Protein AF-A0A7W4YD95-F1 (afdb_monomer_lite)

Structure (mmCIF, N/CA/C/O backbone):
data_AF-A0A7W4YD95-F1
#
_entry.id   AF-A0A7W4YD95-F1
#
loop_
_atom_site.group_PDB
_atom_site.id
_atom_site.type_symbol
_atom_site.label_atom_id
_atom_site.label_alt_id
_atom_site.label_comp_id
_atom_site.label_asym_id
_atom_site.label_entity_id
_atom_site.label_seq_id
_atom_site.pdbx_PDB_ins_code
_atom_site.Cartn_x
_atom_site.Cartn_y
_atom_site.Cartn_z
_atom_site.occupancy
_atom_site.B_iso_or_equiv
_atom_site.auth_seq_id
_atom_site.auth_comp_id
_atom_site.auth_asym_id
_atom_site.auth_atom_id
_atom_site.pdbx_PDB_model_num
ATOM 1 N N . MET A 1 1 ? 13.224 -1.464 -5.354 1.00 65.88 1 MET A N 1
ATOM 2 C CA . MET A 1 1 ? 13.651 -1.887 -6.705 1.00 65.88 1 MET A CA 1
ATOM 3 C C . MET A 1 1 ? 14.655 -0.868 -7.204 1.00 65.88 1 MET A C 1
ATOM 5 O O . MET A 1 1 ? 14.430 0.313 -6.977 1.00 65.88 1 MET A O 1
ATOM 9 N N . ASP A 1 2 ? 15.768 -1.318 -7.774 1.00 82.62 2 ASP A N 1
ATOM 10 C CA . ASP A 1 2 ? 16.856 -0.445 -8.223 1.00 82.62 2 ASP A CA 1
ATOM 11 C C . ASP A 1 2 ? 16.557 0.071 -9.643 1.00 82.62 2 ASP A C 1
ATOM 13 O O . ASP A 1 2 ? 16.291 -0.732 -10.541 1.00 82.62 2 ASP A O 1
ATOM 17 N N . ARG A 1 3 ? 16.535 1.400 -9.820 1.00 85.12 3 ARG A N 1
ATOM 18 C CA . ARG A 1 3 ? 16.265 2.051 -11.111 1.00 85.12 3 ARG A CA 1
ATOM 19 C C . ARG A 1 3 ? 17.312 1.650 -12.141 1.00 85.12 3 ARG A C 1
ATOM 21 O O . ARG A 1 3 ? 16.942 1.356 -13.272 1.00 85.12 3 ARG A O 1
ATOM 28 N N . ASP A 1 4 ? 18.580 1.606 -11.743 1.00 85.94 4 ASP A N 1
ATOM 29 C CA . ASP A 1 4 ? 19.691 1.345 -12.657 1.00 85.94 4 ASP A CA 1
ATOM 30 C C . ASP A 1 4 ? 19.616 -0.099 -13.166 1.00 85.94 4 ASP A C 1
ATOM 32 O O . ASP A 1 4 ? 19.744 -0.354 -14.359 1.00 85.94 4 ASP A O 1
ATOM 36 N N . LEU A 1 5 ? 19.239 -1.039 -12.292 1.00 86.62 5 LEU A N 1
ATOM 37 C CA . LEU A 1 5 ? 19.007 -2.435 -12.672 1.00 86.62 5 LEU A CA 1
ATOM 38 C C . LEU A 1 5 ? 17.810 -2.608 -13.624 1.00 86.62 5 LEU A C 1
ATOM 40 O O . LEU A 1 5 ? 17.851 -3.450 -14.521 1.00 86.62 5 LEU A O 1
ATOM 44 N N . LEU A 1 6 ? 16.735 -1.835 -13.437 1.00 85.31 6 LEU A N 1
ATOM 45 C CA . LEU A 1 6 ? 15.601 -1.832 -14.366 1.00 85.31 6 LEU A CA 1
ATOM 46 C C . LEU A 1 6 ? 15.996 -1.222 -15.719 1.00 85.31 6 LEU A C 1
ATOM 48 O O . LEU A 1 6 ? 15.613 -1.754 -16.760 1.00 85.31 6 LEU A O 1
ATOM 52 N N . HIS A 1 7 ? 16.768 -0.138 -15.699 1.00 82.19 7 HIS A N 1
ATOM 53 C CA . HIS A 1 7 ? 17.261 0.534 -16.896 1.00 82.19 7 HIS A CA 1
ATOM 54 C C . HIS A 1 7 ? 18.146 -0.400 -17.731 1.00 82.19 7 HIS A C 1
ATOM 56 O O . HIS A 1 7 ? 17.900 -0.581 -18.925 1.00 82.19 7 HIS A O 1
ATOM 62 N N . ASP A 1 8 ? 19.097 -1.084 -17.089 1.00 87.50 8 ASP A N 1
ATOM 63 C CA . ASP A 1 8 ? 19.965 -2.078 -17.726 1.00 87.50 8 ASP A CA 1
ATOM 64 C C . ASP A 1 8 ? 19.151 -3.228 -18.345 1.00 87.50 8 ASP A C 1
ATOM 66 O O . ASP A 1 8 ? 19.371 -3.608 -19.497 1.00 87.50 8 ASP A O 1
ATOM 70 N N . ALA A 1 9 ? 18.133 -3.732 -17.639 1.00 86.12 9 ALA A N 1
ATOM 71 C CA . ALA A 1 9 ? 17.255 -4.778 -18.166 1.00 86.12 9 ALA A CA 1
ATOM 72 C C . ALA A 1 9 ? 16.442 -4.320 -19.395 1.00 86.12 9 ALA A C 1
ATOM 74 O O . ALA A 1 9 ? 16.184 -5.112 -20.309 1.00 86.12 9 ALA A O 1
ATOM 75 N N . LEU A 1 10 ? 16.029 -3.049 -19.441 1.00 85.38 10 LEU A N 1
ATOM 76 C CA . LEU A 1 10 ? 15.338 -2.473 -20.597 1.00 85.38 10 LEU A CA 1
ATOM 77 C C . LEU A 1 10 ? 16.287 -2.267 -21.788 1.00 85.38 10 LEU A C 1
ATOM 79 O O . LEU A 1 10 ? 15.873 -2.503 -22.928 1.00 85.38 10 LEU A O 1
ATOM 83 N N . ILE A 1 11 ? 17.548 -1.896 -21.537 1.00 84.75 11 ILE A N 1
ATOM 84 C CA . ILE A 1 11 ? 18.605 -1.837 -22.559 1.00 84.75 11 ILE A CA 1
ATOM 85 C C . ILE A 1 11 ? 18.818 -3.219 -23.182 1.00 84.75 11 ILE A C 1
ATOM 87 O O . ILE A 1 11 ? 18.770 -3.349 -24.410 1.00 84.75 11 ILE A O 1
ATOM 91 N N . ASP A 1 12 ? 19.000 -4.252 -22.357 1.00 88.88 12 ASP A N 1
ATOM 92 C CA . ASP A 1 12 ? 19.200 -5.628 -22.822 1.00 88.88 12 ASP A CA 1
ATOM 93 C C . ASP A 1 12 ? 18.016 -6.098 -23.684 1.00 88.88 12 ASP A C 1
ATOM 95 O O . ASP A 1 12 ? 18.200 -6.613 -24.791 1.00 88.88 12 ASP A O 1
ATOM 99 N N . LEU A 1 13 ? 16.783 -5.823 -23.243 1.00 86.56 13 LEU A N 1
ATOM 100 C CA . LEU A 1 13 ? 15.569 -6.163 -23.988 1.00 86.56 13 LEU A CA 1
ATOM 101 C C . LEU A 1 13 ? 15.471 -5.439 -25.345 1.00 86.56 13 LEU A C 1
ATOM 103 O O . LEU A 1 13 ? 15.028 -6.033 -26.336 1.00 86.56 13 LEU A O 1
ATOM 107 N N . ALA A 1 14 ? 15.851 -4.160 -25.409 1.00 83.19 14 ALA A N 1
ATOM 108 C CA . ALA A 1 14 ? 15.845 -3.379 -26.647 1.00 83.19 14 ALA A CA 1
ATOM 109 C C . ALA A 1 14 ? 16.887 -3.911 -27.649 1.00 83.19 14 ALA A C 1
ATOM 111 O O . ALA A 1 14 ? 16.573 -4.099 -28.834 1.00 83.19 14 ALA A O 1
ATOM 112 N N . CYS A 1 15 ? 18.086 -4.238 -27.155 1.00 84.94 15 CYS A N 1
ATOM 113 C CA . CYS A 1 15 ? 19.157 -4.875 -27.918 1.00 84.94 15 CYS A CA 1
ATOM 114 C C . CYS A 1 15 ? 18.724 -6.234 -28.489 1.00 84.94 15 CYS A C 1
ATOM 116 O O . CYS A 1 15 ? 18.849 -6.457 -29.699 1.00 84.94 15 CYS A O 1
ATOM 118 N N . ASP A 1 16 ? 18.132 -7.102 -27.663 1.00 88.12 16 ASP A N 1
ATOM 119 C CA . ASP A 1 16 ? 17.630 -8.422 -28.072 1.00 88.12 16 ASP A CA 1
ATOM 120 C C . ASP A 1 16 ? 16.567 -8.327 -29.172 1.00 88.12 16 ASP A C 1
ATOM 122 O O . ASP A 1 16 ? 16.550 -9.108 -30.130 1.00 88.12 16 ASP A O 1
ATOM 126 N N . ARG A 1 17 ? 15.695 -7.317 -29.088 1.00 83.94 17 ARG A N 1
ATOM 127 C CA . ARG A 1 17 ? 14.655 -7.052 -30.093 1.00 83.94 17 ARG A CA 1
ATOM 128 C C . ARG A 1 17 ? 15.145 -6.254 -31.296 1.00 83.94 17 ARG A C 1
ATOM 130 O O . ARG A 1 17 ? 14.327 -5.887 -32.141 1.00 83.94 17 ARG A O 1
ATOM 137 N N . ARG A 1 18 ? 16.452 -5.981 -31.400 1.00 82.06 18 ARG A N 1
ATOM 138 C CA . ARG A 1 18 ? 17.066 -5.154 -32.457 1.00 82.06 18 ARG A CA 1
ATOM 139 C C . ARG A 1 18 ? 16.351 -3.814 -32.643 1.00 82.06 18 ARG A C 1
ATOM 141 O O . ARG A 1 18 ? 16.255 -3.300 -33.757 1.00 82.06 18 ARG A O 1
ATOM 148 N N 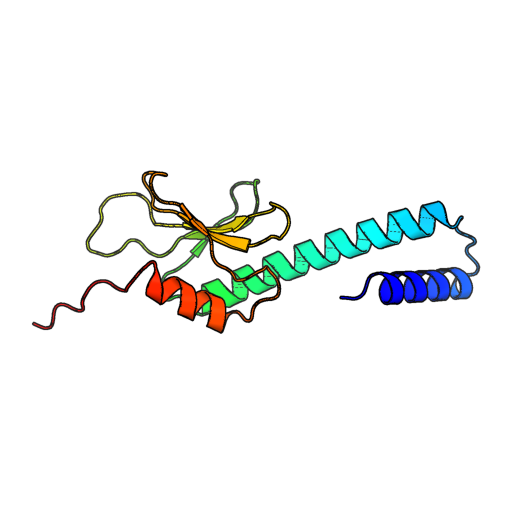. THR A 1 19 ? 15.809 -3.276 -31.556 1.00 82.06 19 THR A N 1
ATOM 149 C CA . THR A 1 19 ? 15.105 -1.999 -31.544 1.00 82.06 19 THR A CA 1
ATOM 150 C C . THR A 1 19 ? 16.050 -0.969 -30.955 1.00 82.06 19 THR A C 1
ATOM 152 O O . THR A 1 19 ? 16.484 -1.106 -29.818 1.00 82.06 19 THR A O 1
ATOM 155 N N . TYR A 1 20 ? 16.391 0.055 -31.734 1.00 79.06 20 TYR A N 1
ATOM 156 C CA . TYR A 1 20 ? 17.197 1.158 -31.226 1.00 79.06 20 TYR A CA 1
ATOM 157 C C . TYR A 1 20 ? 16.276 2.212 -30.616 1.00 79.06 20 TYR A C 1
ATOM 159 O O . TYR A 1 20 ? 15.527 2.873 -31.339 1.00 79.06 20 TYR A O 1
ATOM 167 N N . LEU A 1 21 ? 16.331 2.353 -29.295 1.00 80.38 21 LEU A N 1
ATOM 168 C CA . LEU A 1 21 ? 15.689 3.447 -28.578 1.00 80.38 21 LEU A CA 1
ATOM 169 C C . LEU A 1 21 ? 16.760 4.483 -28.212 1.00 80.38 21 LEU A C 1
ATOM 171 O O . LEU A 1 21 ? 17.825 4.103 -27.728 1.00 80.38 21 LEU A O 1
ATOM 175 N N . PRO A 1 22 ? 16.520 5.782 -28.453 1.00 88.62 22 PRO A N 1
ATOM 176 C CA . PRO A 1 22 ? 17.366 6.828 -27.895 1.00 88.62 22 PRO A CA 1
ATOM 177 C C . PRO A 1 22 ? 17.422 6.741 -26.360 1.00 88.62 22 PRO A C 1
ATOM 179 O O . PRO A 1 22 ? 16.420 6.404 -25.737 1.00 88.62 22 PRO A O 1
ATOM 182 N N . GLU A 1 23 ? 18.552 7.114 -25.757 1.00 85.56 23 GLU A N 1
ATOM 183 C CA . GLU A 1 23 ? 18.782 7.061 -24.298 1.00 85.56 23 GLU A CA 1
ATOM 184 C C . GLU A 1 23 ? 17.678 7.763 -23.490 1.00 85.56 23 GLU A C 1
ATOM 186 O O . GLU A 1 23 ? 17.097 7.158 -22.601 1.00 85.56 23 GLU A O 1
ATOM 191 N N . HIS A 1 24 ? 17.268 8.970 -23.892 1.00 87.62 24 HIS A N 1
ATOM 192 C CA . HIS A 1 24 ? 16.168 9.686 -23.230 1.00 87.62 24 HIS A CA 1
ATOM 193 C C . HIS A 1 24 ? 14.828 8.928 -23.263 1.00 87.62 24 HIS A C 1
ATOM 195 O O . HIS A 1 24 ? 14.036 9.041 -22.338 1.00 87.62 24 HIS A O 1
ATOM 201 N N . VAL A 1 25 ? 14.569 8.131 -24.307 1.00 88.19 25 VAL A N 1
ATOM 202 C CA . VAL A 1 25 ? 13.359 7.295 -24.384 1.00 88.19 25 VAL A CA 1
ATOM 203 C C . VAL A 1 25 ? 13.471 6.099 -23.442 1.00 88.19 25 VAL A C 1
ATOM 205 O O . VAL A 1 25 ? 12.466 5.665 -22.886 1.00 88.19 25 VAL A O 1
ATOM 208 N N . LEU A 1 26 ? 14.677 5.552 -23.264 1.00 86.06 26 LEU A N 1
ATOM 209 C CA . LEU A 1 26 ? 14.930 4.493 -22.288 1.00 86.06 26 LEU A CA 1
ATOM 210 C C . LEU A 1 26 ? 14.797 5.016 -20.858 1.00 86.06 26 LEU A C 1
ATOM 212 O O . LEU A 1 26 ? 14.216 4.320 -20.031 1.00 86.06 26 LEU A O 1
ATOM 216 N N . ASP A 1 27 ? 15.267 6.231 -20.577 1.00 86.44 27 ASP A N 1
ATOM 217 C CA . ASP A 1 27 ? 15.068 6.898 -19.288 1.00 86.44 27 ASP A CA 1
ATOM 218 C C . ASP A 1 27 ? 13.583 7.104 -18.987 1.00 86.44 27 ASP A C 1
ATOM 220 O O . ASP A 1 27 ? 13.101 6.604 -17.971 1.00 86.44 27 ASP A O 1
ATOM 224 N N . ASP A 1 28 ? 12.840 7.729 -19.906 1.00 90.25 28 ASP A N 1
ATOM 225 C CA . ASP A 1 28 ? 11.398 7.954 -19.749 1.00 90.25 28 ASP A CA 1
ATOM 226 C C . ASP A 1 28 ? 10.637 6.630 -19.562 1.00 90.25 28 ASP A C 1
ATOM 228 O O . ASP A 1 28 ? 9.728 6.525 -18.738 1.00 90.25 28 ASP A O 1
ATOM 232 N N . LEU A 1 29 ? 11.011 5.588 -20.315 1.00 86.88 29 LEU A N 1
ATOM 233 C CA . LEU A 1 29 ? 10.407 4.264 -20.185 1.00 86.88 29 LEU A CA 1
ATOM 234 C C . LEU A 1 29 ? 10.759 3.606 -18.848 1.00 86.88 29 LEU A C 1
ATOM 236 O O . LEU A 1 29 ? 9.907 2.944 -18.260 1.00 86.88 29 LEU A O 1
ATOM 240 N N . THR A 1 30 ? 11.990 3.775 -18.372 1.00 87.38 30 THR A N 1
ATOM 241 C CA . THR A 1 30 ? 12.433 3.257 -17.072 1.00 87.38 30 THR A CA 1
ATOM 242 C C . THR A 1 30 ? 11.628 3.894 -15.958 1.00 87.38 30 THR A C 1
ATOM 244 O O . THR A 1 30 ? 11.074 3.173 -15.132 1.00 87.38 30 THR A O 1
ATOM 247 N N . ASP A 1 31 ? 11.514 5.220 -15.972 1.00 87.56 31 ASP A N 1
ATOM 248 C CA . ASP A 1 31 ? 10.758 5.966 -14.972 1.00 87.56 31 ASP A CA 1
ATOM 249 C C . ASP A 1 31 ? 9.271 5.582 -15.032 1.00 87.56 31 ASP A C 1
ATOM 251 O O . ASP A 1 31 ? 8.663 5.286 -14.006 1.00 87.56 31 ASP A O 1
ATOM 255 N N . HIS A 1 32 ? 8.703 5.433 -16.234 1.00 87.06 32 HIS A N 1
ATOM 256 C CA . HIS A 1 32 ? 7.321 4.983 -16.394 1.00 87.06 32 HIS A CA 1
ATOM 257 C C . HIS A 1 32 ? 7.081 3.558 -15.868 1.00 87.06 32 HIS A C 1
ATOM 259 O O . HIS A 1 32 ? 6.095 3.300 -15.176 1.00 87.06 32 HIS A O 1
ATOM 265 N N . VAL A 1 33 ? 7.964 2.606 -16.183 1.00 87.38 33 VAL A N 1
ATOM 266 C CA . VAL A 1 33 ? 7.849 1.225 -15.689 1.00 87.38 33 VAL A CA 1
ATOM 267 C C . VAL A 1 33 ? 8.048 1.177 -14.174 1.00 87.38 33 VAL A C 1
ATOM 269 O O . VAL A 1 33 ? 7.343 0.434 -13.489 1.00 87.38 33 VAL A O 1
ATOM 272 N N . LEU A 1 34 ? 8.963 1.988 -13.640 1.00 85.00 34 LEU A N 1
ATOM 273 C CA . LEU A 1 34 ? 9.180 2.139 -12.206 1.00 85.00 34 LEU A CA 1
ATOM 274 C C . LEU A 1 34 ? 7.908 2.643 -11.511 1.00 85.00 34 LEU A C 1
ATOM 276 O O . LEU A 1 34 ? 7.483 2.029 -10.534 1.00 85.00 34 LEU A O 1
ATOM 280 N N . ASP A 1 35 ? 7.256 3.673 -12.051 1.00 85.31 35 ASP A N 1
ATOM 281 C CA . ASP A 1 35 ? 5.995 4.211 -11.527 1.00 85.31 35 ASP A CA 1
ATOM 282 C C . ASP A 1 35 ? 4.871 3.166 -11.527 1.00 85.31 35 ASP A C 1
ATOM 284 O O . ASP A 1 35 ? 4.143 3.022 -10.538 1.00 85.31 35 ASP A O 1
ATOM 288 N N . VAL A 1 36 ? 4.743 2.386 -12.607 1.00 86.50 36 VAL A N 1
ATOM 289 C CA . VAL A 1 36 ? 3.752 1.300 -12.703 1.00 86.50 36 VAL A CA 1
ATOM 290 C C . VAL A 1 36 ? 4.020 0.221 -11.656 1.00 86.50 36 VAL A C 1
ATOM 292 O O . VAL A 1 36 ? 3.093 -0.224 -10.979 1.00 86.50 36 VAL A O 1
ATOM 295 N N . LEU A 1 37 ? 5.277 -0.192 -11.488 1.00 85.69 37 LEU A N 1
ATOM 296 C CA . LEU A 1 37 ? 5.655 -1.228 -10.526 1.00 85.69 37 LEU A CA 1
ATOM 297 C C . LEU A 1 37 ? 5.509 -0.750 -9.076 1.00 85.69 37 LEU A C 1
ATOM 299 O O . LEU A 1 37 ? 5.051 -1.518 -8.230 1.00 85.69 37 LEU A O 1
ATOM 303 N N . ILE A 1 38 ? 5.826 0.515 -8.789 1.00 83.75 38 ILE A N 1
ATOM 304 C CA . ILE A 1 38 ? 5.554 1.138 -7.488 1.00 83.75 38 ILE A CA 1
ATOM 305 C C . ILE A 1 38 ? 4.048 1.158 -7.232 1.00 83.75 38 ILE A C 1
ATOM 307 O O . ILE A 1 38 ? 3.610 0.746 -6.161 1.00 83.75 38 ILE A O 1
ATOM 311 N N . THR A 1 39 ? 3.242 1.575 -8.209 1.00 84.19 39 THR A N 1
ATOM 312 C CA . THR A 1 39 ? 1.777 1.613 -8.079 1.00 84.19 39 THR A CA 1
ATOM 313 C C . THR A 1 39 ? 1.201 0.221 -7.818 1.00 84.19 39 THR A C 1
ATOM 315 O O . THR A 1 39 ? 0.417 0.050 -6.887 1.00 84.19 39 THR A O 1
ATOM 318 N N . ALA A 1 40 ? 1.636 -0.790 -8.574 1.00 86.94 40 ALA A N 1
ATOM 319 C CA . ALA A 1 40 ? 1.224 -2.176 -8.366 1.00 86.94 40 ALA A CA 1
ATOM 320 C C . ALA A 1 40 ? 1.598 -2.664 -6.960 1.00 86.94 40 ALA A C 1
ATOM 322 O O . ALA A 1 40 ? 0.743 -3.162 -6.232 1.00 86.94 40 ALA A O 1
ATOM 323 N N . ARG A 1 41 ? 2.842 -2.423 -6.523 1.00 85.88 41 ARG A N 1
ATOM 324 C CA . ARG A 1 41 ? 3.277 -2.822 -5.180 1.00 85.88 41 ARG A CA 1
ATOM 325 C C . ARG A 1 41 ? 2.508 -2.095 -4.077 1.00 85.88 41 ARG A C 1
ATOM 327 O O . ARG A 1 41 ? 2.224 -2.699 -3.048 1.00 85.88 41 ARG A O 1
ATOM 334 N N . ARG A 1 42 ? 2.153 -0.823 -4.276 1.00 86.56 42 ARG A N 1
ATOM 335 C CA . ARG A 1 42 ? 1.323 -0.055 -3.335 1.00 86.56 42 ARG A CA 1
ATOM 336 C C . ARG A 1 42 ? -0.075 -0.645 -3.183 1.00 86.56 42 ARG A C 1
ATOM 338 O O . ARG A 1 42 ? -0.599 -0.667 -2.072 1.00 86.56 42 ARG A O 1
ATOM 345 N N . ILE A 1 43 ? -0.671 -1.117 -4.274 1.00 88.19 43 ILE A N 1
ATOM 346 C CA . ILE A 1 43 ? -1.957 -1.815 -4.229 1.00 88.19 43 ILE A CA 1
ATOM 347 C C . ILE A 1 43 ? -1.793 -3.136 -3.469 1.00 88.19 43 ILE A C 1
ATOM 349 O O . ILE A 1 43 ? -2.527 -3.365 -2.511 1.00 88.19 43 ILE A O 1
ATOM 353 N N . ASP A 1 44 ? -0.787 -3.944 -3.818 1.00 90.62 44 ASP A N 1
ATOM 354 C CA . ASP A 1 44 ? -0.540 -5.243 -3.178 1.00 90.62 44 ASP A CA 1
ATOM 355 C C . ASP A 1 44 ? -0.339 -5.109 -1.664 1.00 90.62 44 ASP A C 1
ATOM 357 O O . ASP A 1 44 ? -1.021 -5.774 -0.890 1.00 90.62 44 ASP A O 1
ATOM 361 N N . VAL A 1 45 ? 0.531 -4.196 -1.218 1.00 90.38 45 VAL A N 1
ATOM 362 C CA . VAL A 1 45 ? 0.774 -3.993 0.220 1.00 90.38 45 VAL A CA 1
ATOM 363 C C . VAL A 1 45 ? -0.475 -3.468 0.939 1.00 90.38 45 VAL A C 1
ATOM 365 O O . VAL A 1 45 ? -0.701 -3.797 2.099 1.00 90.38 45 VAL A O 1
ATOM 368 N N . THR A 1 46 ? -1.325 -2.686 0.264 1.00 92.00 46 THR A N 1
ATOM 369 C CA . THR A 1 46 ? -2.592 -2.208 0.843 1.00 92.00 46 THR A CA 1
ATOM 370 C C . THR A 1 46 ? -3.568 -3.355 1.069 1.00 92.00 46 THR A C 1
ATOM 372 O O . THR A 1 46 ? -4.192 -3.427 2.128 1.00 92.00 46 THR A O 1
ATOM 375 N N . LEU A 1 47 ? -3.653 -4.287 0.118 1.00 92.81 47 LEU A N 1
ATOM 376 C CA . LEU A 1 47 ? -4.444 -5.508 0.260 1.00 92.81 47 LEU A CA 1
ATOM 377 C C . LEU A 1 47 ? -3.883 -6.409 1.373 1.00 92.81 47 LEU A C 1
ATOM 379 O O . LEU A 1 47 ? -4.635 -6.829 2.248 1.00 92.81 47 LEU A O 1
ATOM 383 N N . GLU A 1 48 ? -2.565 -6.630 1.399 1.00 94.62 48 GLU A N 1
ATOM 384 C CA . GLU A 1 48 ? -1.891 -7.434 2.431 1.00 94.62 48 GLU A CA 1
ATOM 385 C C . GLU A 1 48 ? -2.113 -6.865 3.846 1.00 94.62 48 GLU A C 1
ATOM 387 O O . GLU A 1 48 ? -2.344 -7.618 4.791 1.00 94.62 48 GLU A O 1
ATOM 392 N N . VAL A 1 49 ? -2.070 -5.538 4.017 1.00 94.06 49 VAL A N 1
ATOM 393 C CA . VAL A 1 49 ? -2.357 -4.891 5.308 1.00 94.06 49 VAL A CA 1
ATOM 394 C C . VAL A 1 49 ? -3.826 -5.059 5.695 1.00 94.06 49 VAL A C 1
ATOM 396 O O . VAL A 1 49 ? -4.114 -5.350 6.856 1.00 94.06 49 VAL A O 1
ATOM 399 N N . ALA A 1 50 ? -4.757 -4.902 4.751 1.00 92.81 50 ALA A N 1
ATOM 400 C CA . ALA A 1 50 ? -6.183 -5.074 5.019 1.00 92.81 50 ALA A CA 1
ATOM 401 C C . ALA A 1 50 ? -6.525 -6.511 5.449 1.00 92.81 50 ALA A C 1
ATOM 403 O O . ALA A 1 50 ? -7.291 -6.688 6.396 1.00 92.81 50 ALA A O 1
ATOM 404 N N . ASP A 1 51 ? -5.900 -7.524 4.841 1.00 94.19 51 ASP A N 1
ATOM 405 C CA . ASP A 1 51 ? -6.082 -8.939 5.203 1.00 94.19 51 ASP A CA 1
ATOM 406 C C . ASP A 1 51 ? -5.679 -9.247 6.657 1.00 94.19 51 ASP A C 1
ATOM 408 O O . ASP A 1 51 ? -6.205 -10.172 7.284 1.00 94.19 51 ASP A O 1
ATOM 412 N N . LEU A 1 52 ? -4.764 -8.457 7.224 1.00 93.38 52 LEU A N 1
ATOM 413 C CA . LEU A 1 52 ? -4.322 -8.581 8.613 1.00 93.38 52 LEU A CA 1
ATOM 414 C C . LEU A 1 52 ? -5.208 -7.814 9.609 1.00 93.38 52 LEU A C 1
ATOM 416 O O . LEU A 1 52 ? -5.024 -7.965 10.821 1.00 93.38 52 LEU A O 1
ATOM 420 N N . LEU A 1 53 ? -6.153 -6.998 9.136 1.00 90.19 53 LEU A N 1
ATOM 421 C CA . LEU A 1 53 ? -6.993 -6.127 9.956 1.00 90.19 53 LEU A CA 1
ATOM 422 C C . LEU A 1 53 ? -8.441 -6.645 10.000 1.00 90.19 53 LEU A C 1
ATOM 424 O O . LEU A 1 53 ? -9.199 -6.484 9.043 1.00 90.19 53 LEU A O 1
ATOM 428 N N . PRO A 1 54 ? -8.885 -7.247 11.122 1.00 86.19 54 PRO A N 1
ATOM 429 C CA . PRO A 1 54 ? -10.219 -7.827 11.211 1.00 86.19 54 PRO A CA 1
ATOM 430 C C . PRO A 1 54 ? -11.327 -6.793 10.983 1.00 86.19 54 PRO A C 1
ATOM 432 O O . PRO A 1 54 ? -11.425 -5.802 11.704 1.00 86.19 54 PRO A O 1
ATOM 435 N N . GLY A 1 55 ? -12.197 -7.068 10.010 1.00 84.44 55 GLY A N 1
ATOM 436 C CA . GLY A 1 55 ? -13.336 -6.211 9.671 1.00 84.44 55 GLY A CA 1
ATOM 437 C C . GLY A 1 55 ? -12.982 -4.984 8.830 1.00 84.44 55 GLY A C 1
ATOM 438 O O . GLY A 1 55 ? -13.881 -4.202 8.530 1.00 84.44 55 GLY A O 1
ATOM 439 N N . ALA A 1 56 ? -11.712 -4.809 8.457 1.00 89.81 56 ALA A N 1
ATOM 440 C CA . ALA A 1 56 ? -11.313 -3.747 7.555 1.00 89.81 56 ALA A CA 1
ATOM 441 C C . ALA A 1 56 ? -11.788 -4.017 6.120 1.00 89.81 56 ALA A C 1
ATOM 443 O O . ALA A 1 56 ? -11.962 -5.168 5.712 1.00 89.81 56 ALA A O 1
ATOM 444 N N . ALA A 1 57 ? -11.990 -2.950 5.353 1.00 90.25 57 ALA A N 1
ATOM 445 C CA . ALA A 1 57 ? -12.360 -3.026 3.945 1.00 90.25 57 ALA A CA 1
ATOM 446 C C . ALA A 1 57 ? -11.468 -2.103 3.117 1.00 90.25 57 ALA A C 1
ATOM 448 O O . ALA A 1 57 ? -11.169 -0.991 3.537 1.00 90.25 57 ALA A O 1
ATOM 449 N N . VAL A 1 58 ? -11.060 -2.553 1.932 1.00 91.75 58 VAL A N 1
ATOM 450 C CA . VAL A 1 58 ? -10.348 -1.695 0.978 1.00 91.75 58 VAL A CA 1
ATOM 451 C C . VAL A 1 58 ? -11.365 -0.948 0.125 1.00 91.75 58 VAL A C 1
ATOM 453 O O . VAL A 1 58 ? -12.279 -1.558 -0.434 1.00 91.75 58 VAL A O 1
ATOM 456 N N . VAL A 1 59 ? -11.193 0.365 0.029 1.00 90.56 59 VAL A N 1
ATOM 457 C CA . VAL A 1 59 ? -12.037 1.281 -0.739 1.00 90.56 59 VAL A CA 1
ATOM 458 C C . VAL A 1 59 ? -11.157 2.073 -1.701 1.00 90.56 59 VAL A C 1
ATOM 460 O O . VAL A 1 59 ? -10.016 2.395 -1.386 1.00 90.56 59 VAL A O 1
ATOM 463 N N . ASP A 1 60 ? -11.685 2.369 -2.885 1.00 87.56 60 ASP A N 1
ATOM 464 C CA . ASP A 1 60 ? -11.048 3.222 -3.887 1.00 87.56 60 ASP A CA 1
ATOM 465 C C . ASP A 1 60 ? -12.046 4.310 -4.300 1.00 87.56 60 ASP A C 1
ATOM 467 O O . ASP A 1 60 ? -13.114 4.015 -4.845 1.00 87.56 60 ASP A O 1
ATOM 471 N N . ASP A 1 61 ? -11.719 5.564 -3.991 1.00 81.38 61 ASP A N 1
ATOM 472 C CA . ASP A 1 61 ? -12.525 6.747 -4.315 1.00 81.38 61 ASP A CA 1
ATOM 473 C C . ASP A 1 61 ? -12.039 7.483 -5.579 1.00 81.38 61 ASP A C 1
ATOM 475 O O . ASP A 1 61 ? -12.578 8.533 -5.941 1.00 81.38 61 ASP A O 1
ATOM 479 N N . GLY A 1 62 ? -11.038 6.930 -6.274 1.00 79.38 62 GLY A N 1
ATOM 480 C CA . GLY A 1 62 ? -10.396 7.530 -7.439 1.00 79.38 62 GLY A CA 1
ATOM 481 C C . GLY A 1 62 ? -9.168 8.392 -7.125 1.00 79.38 62 GLY A C 1
ATOM 482 O O . GLY A 1 62 ? -8.472 8.779 -8.065 1.00 79.38 62 GLY A O 1
ATOM 483 N N . ALA A 1 63 ? -8.866 8.676 -5.851 1.00 77.81 63 ALA A N 1
ATOM 484 C CA . ALA A 1 63 ? -7.589 9.265 -5.430 1.00 77.81 63 ALA A CA 1
ATOM 485 C C . ALA A 1 63 ? -6.534 8.199 -5.076 1.00 77.81 63 ALA A C 1
ATOM 487 O O . ALA A 1 63 ? -5.351 8.518 -4.949 1.00 77.81 63 ALA A O 1
ATOM 488 N N . GLY A 1 64 ? -6.955 6.940 -4.949 1.00 80.19 64 GLY A N 1
ATOM 489 C CA . GLY A 1 64 ? -6.118 5.792 -4.624 1.00 80.19 64 GLY A CA 1
ATOM 490 C C . GLY A 1 64 ? -6.767 4.910 -3.554 1.00 80.19 64 GLY A C 1
ATOM 491 O O . GLY A 1 64 ? -7.693 5.342 -2.866 1.00 80.19 64 GLY A O 1
ATOM 492 N N . PRO A 1 65 ? -6.286 3.667 -3.387 1.00 88.88 65 PRO A N 1
ATOM 493 C CA . PRO A 1 65 ? -6.863 2.755 -2.417 1.00 88.88 65 PRO A CA 1
ATOM 494 C C . PRO A 1 65 ? -6.546 3.191 -0.982 1.00 88.88 65 PRO A C 1
ATOM 496 O O . PRO A 1 65 ? -5.414 3.559 -0.648 1.00 88.88 65 PRO A O 1
ATOM 499 N N . TYR A 1 66 ? -7.541 3.072 -0.115 1.00 91.31 66 TYR A N 1
ATOM 500 C CA . TYR A 1 66 ? -7.413 3.206 1.329 1.00 91.31 66 TYR A CA 1
ATOM 501 C C . TYR A 1 66 ? -8.155 2.074 2.040 1.00 91.31 66 TYR A C 1
ATOM 503 O O . TYR A 1 66 ? -8.930 1.330 1.443 1.00 91.31 66 TYR A O 1
ATOM 511 N N . ILE A 1 67 ? -7.878 1.917 3.327 1.00 93.19 67 ILE A N 1
ATOM 512 C CA . ILE A 1 67 ? -8.446 0.885 4.183 1.00 93.19 67 ILE A CA 1
ATOM 513 C C . ILE A 1 67 ? -9.382 1.566 5.175 1.00 93.19 67 ILE A C 1
ATOM 515 O O . ILE A 1 67 ? -8.927 2.317 6.038 1.00 93.19 67 ILE A O 1
ATOM 519 N N . ASP A 1 68 ? -10.672 1.268 5.084 1.00 91.44 68 ASP A N 1
ATOM 520 C CA . ASP A 1 68 ? -11.635 1.551 6.139 1.00 91.44 68 ASP A CA 1
ATOM 521 C C . ASP A 1 68 ? -11.371 0.603 7.302 1.00 91.44 68 ASP A C 1
ATOM 523 O O . ASP A 1 68 ? -11.550 -0.613 7.203 1.00 91.44 68 ASP A O 1
ATOM 527 N N . LEU A 1 69 ? -10.932 1.161 8.423 1.00 87.50 69 LEU A N 1
ATOM 528 C CA . LEU A 1 69 ? -10.769 0.434 9.669 1.00 87.50 69 LEU A CA 1
ATOM 529 C C . LEU A 1 69 ? -12.161 0.325 10.287 1.00 87.50 69 LEU A C 1
ATOM 531 O O . LEU A 1 69 ? -12.756 1.351 10.611 1.00 87.50 69 LEU A O 1
ATOM 535 N N . ALA A 1 70 ? -12.696 -0.899 10.377 1.00 73.31 70 ALA A N 1
ATOM 536 C CA . ALA A 1 70 ? -14.075 -1.197 10.775 1.00 73.31 70 ALA A CA 1
ATOM 537 C C . ALA A 1 70 ? -14.638 -0.218 11.823 1.00 73.31 70 ALA A C 1
ATOM 539 O O . ALA A 1 70 ? -13.929 0.109 12.784 1.00 73.31 70 ALA A O 1
ATOM 540 N N . PRO A 1 71 ? -15.917 0.197 11.719 1.00 57.88 71 PRO A N 1
ATOM 541 C CA . PRO A 1 71 ? -16.522 1.039 12.737 1.00 57.88 71 PRO A CA 1
ATOM 542 C C . PRO A 1 71 ? -16.378 0.344 14.089 1.00 57.88 71 PRO A C 1
ATOM 544 O O . PRO A 1 71 ? -16.867 -0.768 14.307 1.00 57.88 71 PRO A O 1
ATOM 547 N N . SER A 1 72 ? -15.656 0.995 15.001 1.00 51.88 72 SER A N 1
ATOM 548 C CA . SER A 1 72 ? -15.634 0.570 16.391 1.00 51.88 72 SER A CA 1
ATOM 549 C C . SER A 1 72 ? -17.089 0.470 16.853 1.00 51.88 72 SER A C 1
ATOM 551 O O . SER A 1 72 ? -17.842 1.419 16.628 1.00 51.88 72 SER A O 1
ATOM 553 N N . PRO A 1 73 ? -17.512 -0.606 17.542 1.00 49.88 73 PRO A N 1
ATOM 554 C CA . PRO A 1 73 ? -18.885 -0.734 18.042 1.00 49.88 73 PRO A CA 1
ATOM 555 C C . PRO A 1 73 ? -19.291 0.392 19.016 1.00 49.88 73 PRO A C 1
ATOM 557 O O . PRO A 1 73 ? -20.426 0.431 19.478 1.00 49.88 73 PRO A O 1
ATOM 560 N N . ALA A 1 74 ? -18.361 1.290 19.352 1.00 46.84 74 ALA A N 1
ATOM 561 C CA . ALA A 1 74 ? -18.559 2.475 20.166 1.00 46.84 74 ALA A CA 1
ATOM 562 C C . ALA A 1 74 ? -18.782 3.786 19.372 1.00 46.84 74 ALA A C 1
ATOM 564 O O . ALA A 1 74 ? -18.869 4.833 20.013 1.00 46.84 74 ALA A O 1
ATOM 565 N N . ARG A 1 75 ? -18.824 3.783 18.028 1.00 53.94 75 ARG A N 1
ATOM 566 C CA . ARG A 1 75 ? -18.952 5.011 17.212 1.00 53.94 75 ARG A CA 1
ATOM 567 C C . ARG A 1 75 ? -20.020 4.878 16.115 1.00 53.94 75 ARG A C 1
ATOM 569 O O . ARG A 1 75 ? -19.989 3.920 15.354 1.00 53.94 75 ARG A O 1
ATOM 576 N N . ASP A 1 76 ? -20.913 5.870 16.039 1.00 57.47 76 ASP A N 1
ATOM 577 C CA . ASP A 1 76 ? -21.955 6.032 15.000 1.00 57.47 76 ASP A CA 1
ATOM 578 C C . ASP A 1 76 ? -21.461 6.828 13.764 1.00 57.47 76 ASP A C 1
ATOM 580 O O . ASP A 1 76 ? -22.215 7.030 12.812 1.00 57.47 76 ASP A O 1
ATOM 584 N N . ASP A 1 77 ? -20.208 7.298 13.774 1.00 66.56 77 ASP A N 1
ATOM 585 C CA . ASP A 1 77 ? -19.608 8.115 12.709 1.00 66.56 77 ASP A CA 1
ATOM 586 C C . ASP A 1 77 ? -18.928 7.262 11.616 1.00 66.56 77 ASP A C 1
ATOM 588 O O . ASP A 1 77 ? -18.834 6.037 11.725 1.00 66.56 77 ASP A O 1
ATOM 592 N N . ALA A 1 78 ? -18.429 7.916 10.556 1.00 73.19 78 ALA A N 1
ATOM 593 C CA . ALA A 1 78 ? -17.625 7.269 9.513 1.00 73.19 78 ALA A CA 1
ATOM 594 C C . ALA A 1 78 ? -16.434 6.478 10.115 1.00 73.19 78 ALA A C 1
ATOM 596 O O . ALA A 1 78 ? -15.964 6.803 11.210 1.00 73.19 78 ALA A O 1
ATOM 597 N N . PRO A 1 79 ? -15.938 5.422 9.448 1.00 80.50 79 PRO A N 1
ATOM 598 C CA . PRO A 1 79 ? -14.783 4.674 9.934 1.00 80.50 79 PRO A CA 1
ATOM 599 C C . PRO A 1 79 ? -13.486 5.500 9.825 1.00 80.50 79 PRO A C 1
ATOM 601 O O . PRO A 1 79 ? -13.342 6.318 8.913 1.00 80.50 79 PRO A O 1
ATOM 604 N N . PRO A 1 80 ? -12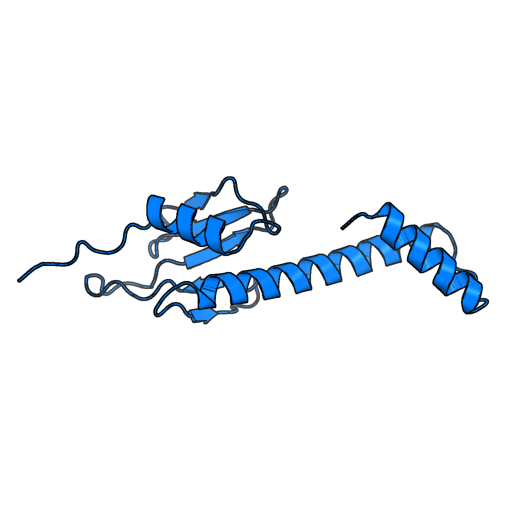.515 5.308 10.735 1.00 87.88 80 PRO A N 1
ATOM 605 C CA . PRO A 1 80 ? -11.151 5.776 10.528 1.00 87.88 80 PRO A CA 1
ATOM 606 C C . PRO A 1 80 ? -10.534 5.119 9.293 1.00 87.88 80 PRO A C 1
ATOM 608 O O . PRO A 1 80 ? -10.804 3.956 8.996 1.00 87.88 80 PRO A O 1
ATOM 611 N N . MET A 1 81 ? -9.656 5.844 8.612 1.00 91.38 81 MET A N 1
ATOM 612 C CA . MET A 1 81 ? -9.049 5.394 7.363 1.00 91.38 81 MET A CA 1
ATOM 613 C C . MET A 1 81 ? -7.542 5.221 7.526 1.00 91.38 81 MET A C 1
ATOM 615 O O . MET A 1 81 ? -6.870 6.047 8.149 1.00 91.38 81 MET A O 1
ATOM 619 N N . LEU A 1 82 ? -6.991 4.184 6.907 1.00 93.19 82 LEU A N 1
ATOM 620 C CA . LEU A 1 82 ? -5.557 3.979 6.742 1.00 93.19 82 LEU A CA 1
ATOM 621 C C . LEU A 1 82 ? -5.211 4.040 5.252 1.00 93.19 82 LEU A C 1
ATOM 623 O O . LEU A 1 82 ? -5.767 3.293 4.458 1.00 93.19 82 LEU A O 1
ATOM 627 N N . HIS A 1 83 ? -4.286 4.910 4.859 1.00 92.06 83 HIS A N 1
ATOM 628 C CA . HIS A 1 83 ? -3.887 5.056 3.457 1.00 92.06 83 HIS A CA 1
ATOM 629 C C . HIS A 1 83 ? -2.391 5.330 3.311 1.00 92.06 83 HIS A C 1
ATOM 631 O O . HIS A 1 83 ? -1.723 5.781 4.247 1.00 92.06 83 HIS A O 1
ATOM 637 N N . LEU A 1 84 ? -1.860 5.076 2.117 1.00 89.44 84 LEU A N 1
ATOM 638 C CA . LEU A 1 84 ? -0.520 5.497 1.716 1.00 89.44 84 LEU A CA 1
ATOM 639 C C . LEU A 1 84 ? -0.602 6.876 1.071 1.00 89.44 84 LEU A C 1
ATOM 641 O O . LEU A 1 84 ? -1.230 7.034 0.029 1.00 89.44 84 LEU A O 1
ATOM 645 N N . ASN A 1 85 ? 0.052 7.864 1.673 1.00 84.81 85 ASN A N 1
ATOM 646 C CA . ASN A 1 85 ? 0.133 9.202 1.104 1.00 84.81 85 ASN A CA 1
ATOM 647 C C . ASN A 1 85 ? 1.289 9.295 0.091 1.00 84.81 85 ASN A C 1
ATOM 649 O O . ASN A 1 85 ? 2.389 8.817 0.370 1.00 84.81 85 ASN A O 1
ATOM 653 N N . ASP A 1 86 ? 1.038 9.964 -1.035 1.00 74.88 86 ASP A N 1
ATOM 654 C CA . ASP A 1 86 ? 1.954 10.149 -2.172 1.00 74.88 86 ASP A CA 1
ATOM 655 C C . ASP A 1 86 ? 3.083 11.167 -1.933 1.00 74.88 86 ASP A C 1
ATOM 657 O O . ASP A 1 86 ? 3.975 11.313 -2.766 1.00 74.88 86 ASP A O 1
ATOM 661 N N . HIS A 1 87 ? 3.077 11.896 -0.814 1.00 74.38 87 HIS A N 1
ATOM 662 C CA . HIS A 1 87 ? 4.135 12.855 -0.489 1.00 74.38 87 HIS A CA 1
ATOM 663 C C . HIS A 1 87 ? 5.494 12.169 -0.366 1.00 74.38 87 HIS A C 1
ATOM 665 O O . HIS A 1 87 ? 5.605 11.212 0.379 1.00 74.38 87 HIS A O 1
ATOM 671 N N . THR A 1 88 ? 6.552 12.712 -0.970 1.00 70.38 88 THR A N 1
ATOM 672 C CA . THR A 1 88 ? 7.907 12.136 -0.916 1.00 70.38 88 THR A CA 1
ATOM 673 C C . THR A 1 88 ? 8.603 12.391 0.438 1.00 70.38 88 THR A C 1
ATOM 675 O O . THR A 1 88 ? 8.801 13.556 0.797 1.00 70.38 88 THR A O 1
ATOM 678 N N . PRO A 1 89 ? 9.034 11.357 1.194 1.00 69.31 89 PRO A N 1
ATOM 679 C CA . PRO A 1 89 ? 8.868 9.926 0.923 1.00 69.31 89 PRO A CA 1
ATOM 680 C C . PRO A 1 89 ? 7.458 9.406 1.286 1.00 69.31 89 PRO A C 1
ATOM 682 O O . PRO A 1 89 ? 6.937 9.805 2.344 1.00 69.31 89 PRO A O 1
ATOM 685 N N . PRO A 1 90 ? 6.862 8.523 0.446 1.00 81.56 90 PRO A N 1
ATOM 686 C CA . PRO A 1 90 ? 5.490 8.047 0.627 1.00 81.56 90 PRO A CA 1
ATOM 687 C C . PRO A 1 90 ? 5.373 7.306 1.944 1.00 81.56 90 PRO A C 1
ATOM 689 O O . PRO A 1 90 ? 6.211 6.453 2.225 1.00 81.56 90 PRO A O 1
ATOM 692 N N . ARG A 1 91 ? 4.350 7.603 2.743 1.00 90.69 91 ARG A N 1
ATOM 693 C CA . ARG A 1 91 ? 4.217 7.037 4.093 1.00 90.69 91 ARG A CA 1
ATOM 694 C C . ARG A 1 91 ? 2.785 6.707 4.453 1.00 90.69 91 ARG A C 1
ATOM 696 O O . ARG A 1 91 ? 1.856 7.378 4.002 1.00 90.69 91 ARG A O 1
ATOM 703 N N . TRP A 1 92 ? 2.635 5.711 5.317 1.00 93.75 92 TRP A N 1
ATOM 704 C CA . TRP A 1 92 ? 1.342 5.324 5.871 1.00 93.75 92 TRP A CA 1
ATOM 705 C C . TRP A 1 92 ? 0.758 6.434 6.744 1.00 93.75 92 TRP A C 1
ATOM 707 O O . TRP A 1 92 ? 1.474 7.085 7.511 1.00 93.75 92 TRP A O 1
ATOM 717 N N . GLN A 1 93 ? -0.547 6.660 6.629 1.00 93.56 93 GLN A N 1
ATOM 718 C CA . GLN A 1 93 ? -1.282 7.670 7.380 1.00 93.56 93 GLN A CA 1
ATOM 719 C C . GLN A 1 93 ? -2.589 7.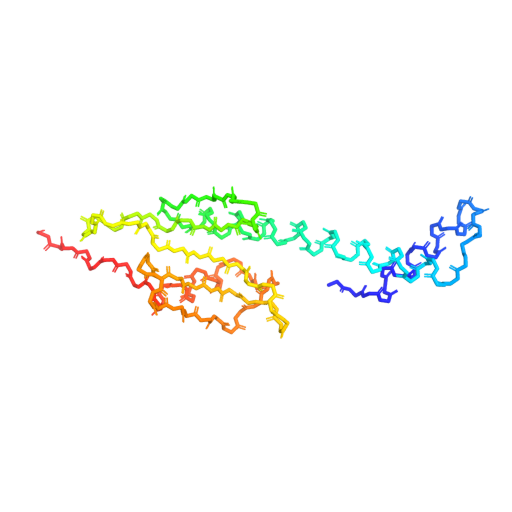105 7.912 1.00 93.56 93 GLN A C 1
ATOM 721 O O . GLN A 1 93 ? -3.366 6.507 7.177 1.00 93.56 93 GLN A O 1
ATOM 726 N N . HIS A 1 94 ? -2.825 7.336 9.198 1.00 92.94 94 HIS A N 1
ATOM 727 C CA . HIS A 1 94 ? -4.082 7.039 9.865 1.00 92.94 94 HIS A CA 1
ATOM 728 C C . HIS A 1 94 ? -4.863 8.338 10.037 1.00 92.94 94 HIS A C 1
ATOM 730 O O . HIS A 1 94 ? -4.326 9.300 10.593 1.00 92.94 94 HIS A O 1
ATOM 736 N N . GLN A 1 95 ? -6.109 8.358 9.585 1.00 90.75 95 GLN A N 1
ATOM 737 C CA . GLN A 1 95 ? -6.990 9.514 9.628 1.00 90.75 95 GLN A CA 1
ATOM 738 C C . GLN A 1 95 ? -8.268 9.173 10.391 1.00 90.75 95 GLN A C 1
ATOM 740 O O . GLN A 1 95 ? -8.965 8.216 10.066 1.00 90.75 95 GLN A O 1
ATOM 745 N N . GLU A 1 96 ? -8.582 9.980 11.402 1.00 87.25 96 GLU A N 1
ATOM 746 C CA . GLU A 1 96 ? -9.872 9.917 12.091 1.00 87.25 96 GLU A CA 1
ATOM 747 C C . GLU A 1 96 ? -11.010 10.440 11.184 1.00 87.25 96 GLU A C 1
ATOM 749 O O . GLU A 1 96 ? -10.782 11.300 10.326 1.00 87.25 96 GLU A O 1
ATOM 754 N N . PRO A 1 97 ? -12.244 9.948 11.370 1.00 79.56 97 PRO A N 1
ATOM 755 C CA . PRO A 1 97 ? -13.371 10.220 10.474 1.00 79.56 97 PRO A CA 1
ATOM 756 C C . PRO A 1 97 ? -13.853 11.673 10.446 1.00 79.56 97 PRO A C 1
ATOM 758 O O . PRO A 1 97 ? -14.490 12.095 9.486 1.00 79.56 97 PRO A O 1
ATOM 761 N N . ASP A 1 98 ? -13.527 12.463 11.468 1.00 77.19 98 ASP A N 1
ATOM 762 C CA . ASP A 1 98 ? -13.782 13.906 11.498 1.00 77.19 98 ASP A CA 1
ATOM 763 C C . ASP A 1 98 ? -12.786 14.708 10.635 1.00 77.19 98 ASP A C 1
ATOM 765 O O . ASP A 1 98 ? -12.868 15.936 10.566 1.00 77.19 98 ASP A O 1
ATOM 769 N N . GLY A 1 99 ? -11.819 14.029 10.001 1.00 68.44 99 GLY A N 1
ATOM 770 C CA . GLY A 1 99 ? -10.693 14.641 9.293 1.00 68.44 99 GLY A CA 1
ATOM 771 C C . GLY A 1 99 ? -9.719 15.374 10.221 1.00 68.44 99 GLY A C 1
ATOM 772 O O . GLY A 1 99 ? -8.809 16.052 9.745 1.00 68.44 99 GLY A O 1
ATOM 773 N N . GLY A 1 100 ? -9.906 15.270 11.539 1.00 70.25 100 GLY A N 1
ATOM 774 C CA . GLY A 1 100 ? -9.258 16.111 12.534 1.00 70.25 100 GLY A CA 1
ATOM 775 C C . GLY A 1 100 ? -7.854 15.645 12.889 1.00 70.25 100 GLY A C 1
ATOM 776 O O . GLY A 1 100 ? -6.932 16.460 12.958 1.00 70.25 100 GLY A O 1
ATOM 777 N N . GLN A 1 101 ? -7.658 14.340 13.098 1.00 78.44 101 GLN A N 1
ATOM 778 C CA . GLN A 1 101 ? -6.344 13.802 13.448 1.00 78.44 101 GLN A CA 1
ATOM 779 C C . GLN A 1 101 ? -5.786 12.899 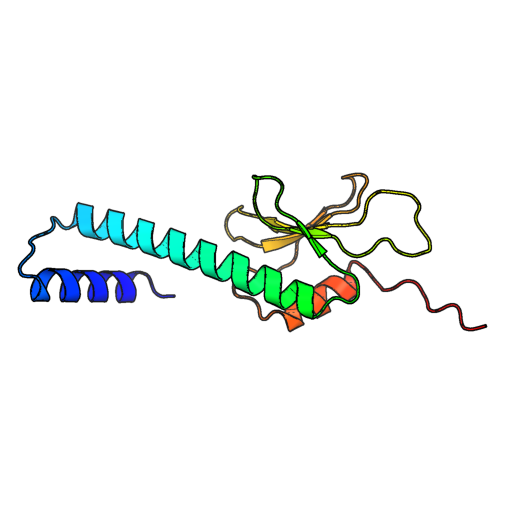12.349 1.00 78.44 101 GLN A C 1
ATOM 781 O O . GLN A 1 101 ? -6.204 11.754 12.196 1.00 78.44 101 GLN A O 1
ATOM 786 N N . VAL A 1 102 ? -4.767 13.405 11.650 1.00 86.50 102 VAL A N 1
ATOM 787 C CA . VAL A 1 102 ? -3.916 12.617 10.753 1.00 86.50 102 VAL A CA 1
ATOM 788 C C . VAL A 1 102 ? -2.618 12.279 11.475 1.00 86.50 102 VAL A C 1
ATOM 790 O O . VAL A 1 102 ? -1.884 13.163 11.924 1.00 86.50 102 VAL A O 1
ATOM 793 N N . ARG A 1 103 ? -2.320 10.988 11.600 1.00 91.00 103 ARG A N 1
ATOM 794 C CA . ARG A 1 103 ? -1.070 10.479 12.172 1.00 91.00 103 ARG A CA 1
ATOM 795 C C . ARG A 1 103 ? -0.256 9.835 11.066 1.00 91.00 103 ARG A C 1
ATOM 797 O O . ARG A 1 103 ? -0.668 8.827 10.502 1.00 91.00 103 ARG A O 1
ATOM 804 N N . ALA A 1 104 ? 0.900 10.418 10.772 1.00 91.00 104 ALA A N 1
ATOM 805 C CA . ALA A 1 104 ? 1.836 9.867 9.806 1.00 91.00 104 ALA A CA 1
ATOM 806 C C . ALA A 1 104 ? 2.769 8.849 10.470 1.00 91.00 104 ALA A C 1
ATOM 808 O O . ALA A 1 104 ? 3.352 9.114 11.522 1.00 91.00 104 ALA A O 1
ATOM 809 N N . SER A 1 105 ? 2.909 7.696 9.832 1.00 93.00 105 SER A N 1
ATOM 810 C CA . SER A 1 105 ? 3.856 6.654 10.198 1.00 93.00 105 SER A CA 1
ATOM 811 C C . SER A 1 105 ? 5.277 7.025 9.762 1.00 93.00 105 SER A C 1
ATOM 813 O O . SER A 1 105 ? 5.440 7.735 8.764 1.00 93.00 105 SER A O 1
ATOM 815 N N . PRO A 1 106 ? 6.323 6.529 10.449 1.00 91.50 106 PRO A N 1
ATOM 816 C CA . PRO A 1 106 ? 7.668 6.480 9.877 1.00 91.50 106 PRO A CA 1
ATOM 817 C C . PRO A 1 106 ? 7.797 5.436 8.751 1.00 91.50 106 PRO A C 1
ATOM 819 O O . PRO A 1 106 ? 8.805 5.438 8.051 1.00 91.50 106 PRO A O 1
ATOM 822 N N . LEU A 1 107 ? 6.814 4.541 8.595 1.00 92.19 107 LEU A N 1
ATOM 823 C CA . LEU A 1 107 ? 6.819 3.456 7.616 1.00 92.19 107 LEU A CA 1
ATOM 824 C C . LEU A 1 107 ? 6.414 3.948 6.226 1.00 92.19 107 LEU A C 1
ATOM 826 O O . LEU A 1 107 ? 5.416 4.660 6.062 1.00 92.19 107 LEU A O 1
ATOM 830 N N . THR A 1 108 ? 7.177 3.505 5.236 1.00 89.75 108 THR A N 1
ATOM 831 C CA . THR A 1 108 ? 7.004 3.790 3.812 1.00 89.75 108 THR A CA 1
ATOM 832 C C . THR A 1 108 ? 6.251 2.656 3.098 1.00 89.75 108 THR A C 1
ATOM 834 O O . THR A 1 108 ? 5.816 1.690 3.725 1.00 89.75 108 THR A O 1
ATOM 837 N N . TRP A 1 109 ? 6.029 2.788 1.788 1.00 84.50 109 TRP A N 1
ATOM 838 C CA . TRP A 1 109 ? 5.272 1.816 0.977 1.00 84.50 109 TRP A CA 1
ATOM 839 C C . TRP A 1 109 ? 5.920 0.424 0.876 1.00 84.50 109 TRP A C 1
ATOM 841 O O . TRP A 1 109 ? 5.255 -0.536 0.502 1.00 84.50 109 TRP A O 1
ATOM 851 N N . ASP A 1 110 ? 7.209 0.317 1.181 1.00 85.56 110 ASP A N 1
ATOM 852 C CA . ASP A 1 110 ? 8.000 -0.913 1.183 1.00 85.56 110 ASP A CA 1
ATOM 853 C C . ASP A 1 110 ? 8.077 -1.584 2.564 1.00 85.56 110 ASP A C 1
ATOM 855 O O . ASP A 1 110 ? 8.735 -2.613 2.698 1.00 85.56 110 ASP A O 1
ATOM 859 N N . ALA A 1 111 ? 7.408 -1.030 3.581 1.00 90.50 111 ALA A N 1
ATOM 860 C CA . ALA A 1 111 ? 7.313 -1.662 4.891 1.00 90.50 111 ALA A CA 1
ATOM 861 C C . ALA A 1 111 ? 6.578 -3.008 4.818 1.00 90.50 111 ALA A C 1
ATOM 863 O O . ALA A 1 111 ? 5.626 -3.177 4.052 1.00 90.50 111 ALA A O 1
ATOM 864 N N . GLU A 1 112 ? 6.988 -3.947 5.670 1.00 93.38 112 GLU A N 1
ATOM 865 C CA . GLU A 1 112 ? 6.281 -5.213 5.839 1.00 93.38 112 GLU A CA 1
ATOM 866 C C . GLU A 1 112 ? 4.856 -4.952 6.366 1.00 93.38 112 GLU A C 1
ATOM 868 O O . GLU A 1 112 ? 4.686 -4.162 7.305 1.00 93.38 112 GLU A O 1
ATOM 873 N N . PRO A 1 113 ? 3.817 -5.630 5.839 1.00 94.88 113 PRO A N 1
ATOM 874 C CA . PRO A 1 113 ? 2.433 -5.417 6.268 1.00 94.88 113 PRO A CA 1
ATOM 875 C C . PRO A 1 113 ? 2.232 -5.529 7.786 1.00 94.88 113 PRO A C 1
ATOM 877 O O . PRO A 1 113 ? 1.495 -4.750 8.391 1.00 94.88 113 PRO A O 1
ATOM 880 N N . ALA A 1 114 ? 2.938 -6.463 8.429 1.00 95.12 114 ALA A N 1
ATOM 881 C CA . ALA A 1 114 ? 2.877 -6.665 9.874 1.00 95.12 114 ALA A CA 1
ATOM 882 C C . ALA A 1 114 ? 3.384 -5.451 10.676 1.00 95.12 114 ALA A C 1
ATOM 884 O O . ALA A 1 114 ? 2.830 -5.153 11.736 1.00 95.12 114 ALA A O 1
ATOM 885 N N . ASP A 1 115 ? 4.382 -4.722 10.170 1.00 96.38 115 ASP A N 1
ATOM 886 C CA . ASP A 1 115 ? 4.904 -3.519 10.825 1.00 96.38 115 ASP A CA 1
ATOM 887 C C . ASP A 1 115 ? 3.897 -2.368 10.744 1.00 96.38 115 ASP A C 1
ATOM 889 O O . ASP A 1 115 ? 3.727 -1.616 11.707 1.00 96.38 115 ASP A O 1
ATOM 893 N N . VAL A 1 116 ? 3.173 -2.261 9.625 1.00 94.44 116 VAL A N 1
ATOM 894 C CA . VAL A 1 116 ? 2.092 -1.280 9.448 1.00 94.44 116 VAL A CA 1
ATOM 895 C C . VAL A 1 116 ? 0.969 -1.541 10.446 1.00 94.44 116 VAL A C 1
ATOM 897 O O . VAL A 1 116 ? 0.513 -0.612 11.112 1.00 94.44 116 VAL A O 1
ATOM 900 N N . VAL A 1 117 ? 0.569 -2.804 10.610 1.00 93.56 117 VAL A N 1
ATOM 901 C CA . VAL A 1 117 ? -0.449 -3.216 11.589 1.00 93.56 117 VAL A CA 1
ATOM 902 C C . VAL A 1 117 ? 0.026 -2.975 13.023 1.00 93.56 117 VAL A C 1
ATOM 904 O O . VAL A 1 117 ? -0.731 -2.456 13.846 1.00 93.56 117 VAL A O 1
ATOM 907 N N . ALA A 1 118 ? 1.285 -3.296 13.330 1.00 93.88 118 ALA A N 1
ATOM 908 C CA . ALA A 1 118 ? 1.868 -3.048 14.645 1.00 93.88 118 ALA A CA 1
ATOM 909 C C . ALA A 1 118 ? 1.900 -1.549 14.973 1.00 93.88 118 ALA A C 1
ATOM 911 O O . ALA A 1 118 ? 1.511 -1.149 16.071 1.00 93.88 118 ALA A O 1
ATOM 912 N N . TRP A 1 119 ? 2.302 -0.709 14.015 1.00 94.75 119 TRP A N 1
ATOM 913 C CA . TRP A 1 119 ? 2.230 0.742 14.154 1.00 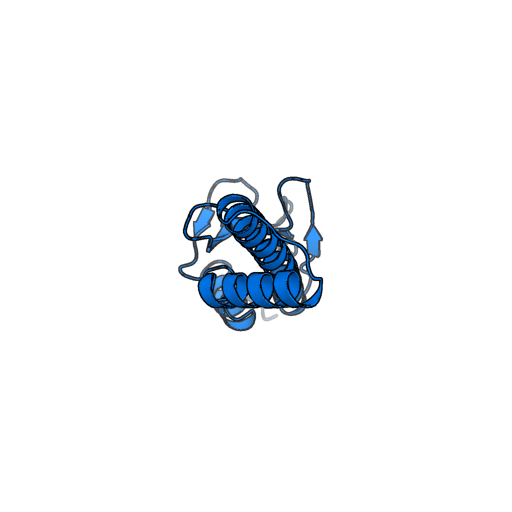94.75 119 TRP A CA 1
ATOM 914 C C . TRP A 1 119 ? 0.785 1.213 14.335 1.00 94.75 119 TRP A C 1
ATOM 916 O O . TRP A 1 119 ? 0.517 1.985 15.261 1.00 94.75 119 TRP A O 1
ATOM 926 N N . LEU A 1 120 ? -0.154 0.719 13.521 1.00 92.44 120 LEU A N 1
ATOM 927 C CA . LEU A 1 120 ? -1.564 1.085 13.612 1.00 92.44 120 LEU A CA 1
ATOM 928 C C . LEU A 1 120 ? -2.116 0.802 15.013 1.00 92.44 120 LEU A C 1
ATOM 930 O O . LEU A 1 120 ? -2.753 1.675 15.592 1.00 92.44 120 LEU A O 1
ATOM 934 N N . ALA A 1 121 ? -1.791 -0.343 15.616 1.00 89.69 121 ALA A N 1
ATOM 935 C CA . ALA A 1 121 ? -2.219 -0.686 16.974 1.00 89.69 121 ALA A CA 1
ATOM 936 C C . ALA A 1 121 ? -1.731 0.308 18.053 1.00 89.69 121 ALA A C 1
ATOM 938 O O . ALA A 1 121 ? -2.351 0.423 19.111 1.00 89.69 121 ALA A O 1
ATOM 939 N N . THR A 1 122 ? -0.644 1.052 17.802 1.0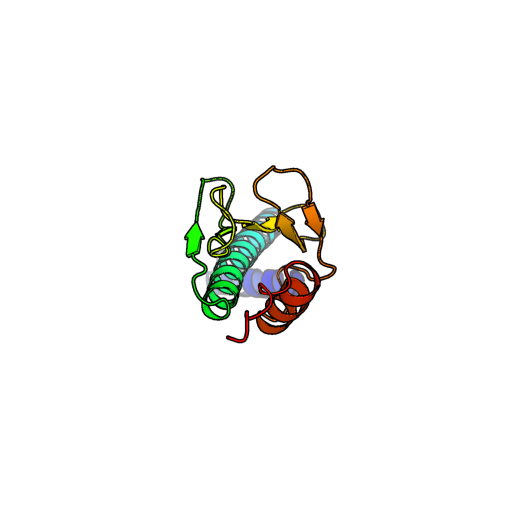0 90.56 122 THR A N 1
ATOM 940 C CA . THR A 1 122 ? -0.163 2.107 18.718 1.00 90.56 122 THR A CA 1
ATOM 941 C C . THR A 1 122 ? -0.945 3.412 18.593 1.00 90.56 122 THR A C 1
ATOM 943 O O . THR A 1 122 ? -1.050 4.168 19.561 1.00 90.56 122 THR A O 1
ATOM 946 N N . VAL A 1 123 ? -1.486 3.700 17.406 1.00 88.31 123 VAL A N 1
ATOM 947 C CA . VAL A 1 123 ? -2.177 4.962 17.114 1.00 88.31 123 VAL A CA 1
ATOM 948 C C . VAL A 1 123 ? -3.698 4.835 17.114 1.00 88.31 123 VAL A C 1
ATOM 950 O O . VAL A 1 123 ? -4.378 5.818 17.399 1.00 88.31 123 VAL A O 1
ATOM 953 N N . HIS A 1 124 ? -4.190 3.628 16.870 1.00 80.31 124 HIS A N 1
ATOM 954 C CA . HIS A 1 124 ? -5.575 3.195 16.887 1.00 80.31 124 HIS A CA 1
ATOM 955 C C . HIS A 1 124 ? -5.675 1.947 17.787 1.00 80.31 124 HIS A C 1
ATOM 957 O O . HIS A 1 124 ? -5.743 0.818 17.294 1.00 80.31 124 HIS A O 1
ATOM 963 N N . PRO A 1 125 ? -5.595 2.107 19.123 1.00 72.94 125 PRO A N 1
ATOM 964 C CA . PRO A 1 125 ? -5.695 0.971 20.025 1.00 72.94 125 PRO A CA 1
ATOM 965 C C . PRO A 1 125 ? -7.087 0.335 19.897 1.00 72.94 125 PRO A C 1
ATOM 967 O O . PRO A 1 125 ? -8.082 1.067 19.847 1.00 72.94 125 PRO A O 1
ATOM 970 N N . PRO A 1 126 ? -7.187 -1.007 19.877 1.00 65.94 126 PRO A N 1
ATOM 971 C CA . PRO A 1 126 ? -8.480 -1.672 19.858 1.00 65.94 126 PRO A CA 1
ATOM 972 C C . PRO A 1 126 ? -9.306 -1.206 21.056 1.00 65.94 126 PRO A C 1
ATOM 974 O O . PRO A 1 126 ? -8.764 -0.985 22.147 1.00 65.94 126 PRO A O 1
ATOM 977 N N . ALA A 1 127 ? -10.619 -1.058 20.857 1.00 61.00 127 ALA A N 1
ATOM 978 C CA . ALA A 1 127 ? -11.522 -0.709 21.944 1.00 61.00 127 ALA A CA 1
ATOM 979 C C . ALA A 1 127 ? -11.254 -1.647 23.135 1.00 61.00 127 ALA A C 1
ATOM 981 O O . ALA A 1 127 ? -11.116 -2.861 22.927 1.00 61.00 127 ALA A O 1
ATOM 982 N N . PRO A 1 128 ? -11.142 -1.121 24.371 1.00 55.97 128 PRO A N 1
ATOM 983 C CA . PRO A 1 128 ? -10.895 -1.961 25.527 1.00 55.97 128 PRO A CA 1
ATOM 984 C C . PRO A 1 128 ? -11.983 -3.027 25.561 1.00 55.97 128 PRO A C 1
ATOM 986 O O . PRO A 1 128 ? -13.174 -2.711 25.620 1.00 55.97 128 PRO A O 1
ATOM 989 N N . SER A 1 129 ? -11.563 -4.291 25.470 1.00 52.72 129 SER A N 1
ATOM 990 C CA . SER A 1 129 ? -12.471 -5.421 25.603 1.00 52.72 129 SER A CA 1
ATOM 991 C C . SER A 1 129 ? -13.163 -5.259 26.945 1.00 52.72 129 SER A C 1
ATOM 993 O O . SER A 1 129 ? -12.533 -5.375 27.995 1.00 52.72 129 SER A O 1
ATOM 995 N N . SER A 1 130 ? -14.445 -4.902 26.910 1.00 48.47 130 SER A N 1
ATOM 996 C CA . SER A 1 130 ? -15.259 -4.828 28.112 1.00 48.47 130 SER A CA 1
ATOM 997 C C . SER A 1 130 ? -15.444 -6.260 28.590 1.00 48.47 130 SER A C 1
ATOM 999 O O . SER A 1 130 ? -16.342 -6.964 28.135 1.00 48.47 130 SER A O 1
ATOM 1001 N N . VAL A 1 131 ? -14.530 -6.711 29.447 1.00 41.22 131 VAL A N 1
ATOM 1002 C CA . VAL A 1 131 ? -14.667 -7.953 30.200 1.00 41.22 131 VAL A CA 1
ATOM 1003 C C . VAL A 1 131 ? -15.924 -7.788 31.053 1.00 41.22 131 VAL A C 1
ATOM 1005 O O . VAL A 1 131 ? -15.944 -6.980 31.982 1.00 41.22 131 VAL A O 1
ATOM 1008 N N . ARG A 1 132 ? -16.996 -8.476 30.654 1.00 42.78 132 ARG A N 1
ATOM 1009 C CA . ARG A 1 132 ? -18.197 -8.688 31.464 1.00 42.78 132 ARG A CA 1
ATOM 1010 C C . ARG A 1 132 ? -18.022 -9.931 32.318 1.00 42.78 132 ARG A C 1
ATOM 1012 O O . ARG A 1 132 ? -17.440 -10.907 31.796 1.00 42.78 132 ARG A O 1
#

pLDDT: mean 83.02, std 11.97, range [41.22, 96.38]

Sequence (132 aa):
MDRDLLHDALIDLACDRRTYLPEHVLDDLTDHVLDVLITARRIDVTLEVADLLPGAAVVDDGAGPYIDLAPSPARDDAPPMLHLNDHTPPRWQHQEPDGGQVRASPLTWDAEPADVVAWLATVHPPAPSSVR

Organism: NCBI:txid43670

Radius of gyration: 19.53 Å; chains: 1; bounding box: 42×25×64 Å

Foldseek 3Di:
DDLVVLLVVLVVVCVVVVHDDPPVRSVVVSVVVVVVVLLVLLVVLQVVLQVVQPQWDWDDPPVHIKIFRHPQPPDPAGGWIWHFDPPVQIFIWIADRVSPDIDTDPDGSPDHSVVVVVVCCVVPPRDPPPPD

Secondary structure (DSSP, 8-state):
--HHHHHHHHHHHHHHTT----HHHHHHHHHHHHHHHHHHHHHHHHHHHHHTSTT-EEEE-SS-EEEE----TT--SPPPEEEEE-SSSPEEEEE-TTS--EEEEEEETTS-HHHHHHHHHHHSPPPP----